Protein AF-A0A957RIR1-F1 (afdb_monomer)

Sequence (64 aa):
GDLYATLLATPASTSFEIKGLRCAPDTEIKLLGGPQSLAWRATDAGVAVTLPGPPSDSPAHALR

Nearest PDB structures (foldseek):
  7pls-assembly1_A  TM=8.226E-01  e=4.036E-03  Homo sapiens
  7lnp-assembly2_C  TM=7.556E-01  e=7.430E-03  Phocaeicola plebeius DSM 17135
  7lnp-assembly4_E  TM=7.572E-01  e=1.454E-02  Phocaeicola plebeius DSM 17135
  7ljj-assembly1_A  TM=7.548E-01  e=1.643E-02  Phocaeicola plebeius DSM 17135
  7xsg-assembly1_B-2  TM=7.420E-01  e=3.860E-02  Cecembia lonarensis LW9

Mean predicted aligned error: 2.61 Å

Solvent-accessible surface area (backbone atoms only — not comparable to full-atom values): 4049 Å² total; per-residue (Å²): 136,86,63,76,49,72,40,82,44,64,69,98,51,42,59,54,71,46,71,78,44,82,77,62,96,84,64,73,40,28,47,70,98,52,97,54,72,45,54,68,45,83,49,99,63,16,33,40,40,37,51,97,53,81,77,74,91,45,76,54,46,48,35,60

Foldseek 3Di:
DDDKDKDQFFDPAQKDFDFPADDDPPDFKDWPVDPDTWDWDADPGGIMTGHPDRDDGDSMIMMD

Structure (mmCIF, N/CA/C/O backbone):
data_AF-A0A957RIR1-F1
#
_entry.id   AF-A0A957RIR1-F1
#
loop_
_atom_site.group_PDB
_atom_site.id
_atom_site.type_symbol
_atom_site.label_atom_id
_atom_site.label_alt_id
_atom_site.label_comp_id
_atom_site.label_asym_id
_atom_site.label_entity_id
_atom_site.label_seq_id
_atom_site.pdbx_PDB_ins_code
_atom_site.Cartn_x
_atom_site.Cartn_y
_atom_site.Cartn_z
_atom_site.occupancy
_atom_site.B_iso_or_equiv
_atom_site.a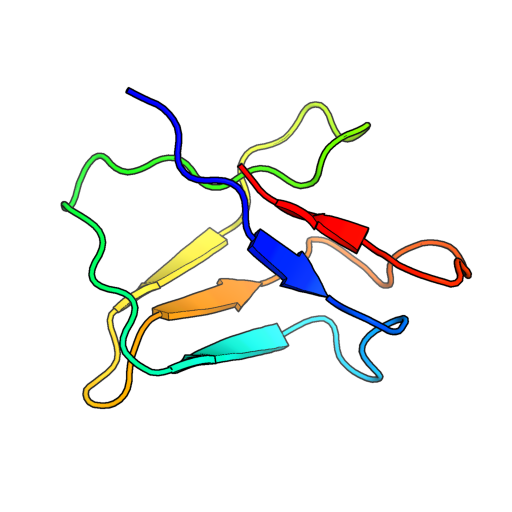uth_seq_id
_atom_site.auth_comp_id
_atom_site.auth_asym_id
_atom_site.auth_atom_id
_atom_site.pdbx_PDB_model_num
ATOM 1 N N . GLY A 1 1 ? -0.001 -4.464 16.239 1.00 85.31 1 GLY A N 1
ATOM 2 C CA . GLY A 1 1 ? 0.655 -5.509 15.435 1.00 85.31 1 GLY A CA 1
ATOM 3 C C . GLY A 1 1 ? 0.622 -5.054 14.000 1.00 85.31 1 GLY A C 1
ATOM 4 O O . GLY A 1 1 ? -0.309 -4.336 13.659 1.00 85.31 1 GLY A O 1
ATOM 5 N N . ASP A 1 2 ? 1.615 -5.433 13.204 1.00 93.25 2 ASP A N 1
ATOM 6 C CA . ASP A 1 2 ? 1.781 -4.901 11.848 1.00 93.25 2 ASP A CA 1
ATOM 7 C C . ASP A 1 2 ? 1.184 -5.867 10.812 1.00 93.25 2 ASP A C 1
ATOM 9 O O . ASP A 1 2 ? 1.316 -7.087 10.951 1.00 93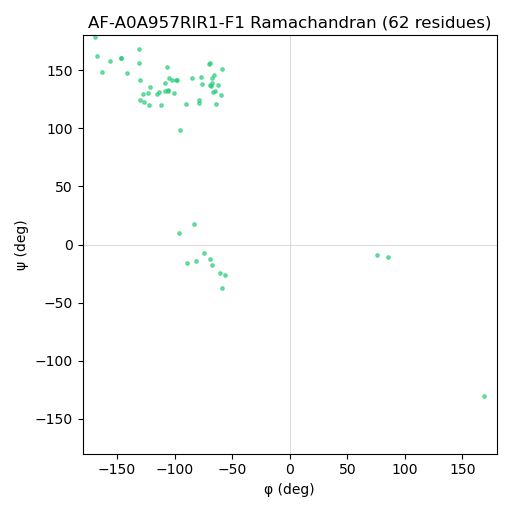.25 2 ASP A O 1
ATOM 13 N N . LEU A 1 3 ? 0.541 -5.324 9.776 1.00 95.81 3 LEU A N 1
ATOM 14 C CA . LEU A 1 3 ? 0.103 -6.065 8.593 1.00 95.81 3 LEU A CA 1
ATOM 15 C C . LEU A 1 3 ? 1.036 -5.706 7.442 1.00 95.81 3 LEU A C 1
ATOM 17 O O . LEU A 1 3 ? 1.255 -4.533 7.186 1.00 95.81 3 LEU A O 1
ATOM 21 N N . TYR A 1 4 ? 1.529 -6.701 6.712 1.00 96.38 4 TYR A N 1
ATOM 22 C CA . TYR A 1 4 ? 2.326 -6.454 5.515 1.00 96.38 4 TYR A CA 1
ATOM 23 C C . TYR A 1 4 ? 1.529 -6.824 4.268 1.00 96.38 4 TYR A C 1
ATOM 25 O O . TYR A 1 4 ? 0.941 -7.905 4.201 1.00 96.38 4 TYR A O 1
ATOM 33 N N . ALA A 1 5 ? 1.521 -5.933 3.278 1.00 95.81 5 ALA A N 1
ATOM 34 C CA . ALA A 1 5 ? 0.889 -6.163 1.983 1.00 95.81 5 ALA A CA 1
ATOM 35 C C . ALA A 1 5 ? 1.917 -5.984 0.865 1.00 95.81 5 ALA A C 1
ATOM 37 O O . ALA A 1 5 ? 2.611 -4.974 0.816 1.00 95.81 5 ALA A O 1
ATOM 38 N N . THR A 1 6 ? 2.000 -6.946 -0.050 1.00 96.50 6 THR A N 1
ATOM 39 C CA . THR A 1 6 ? 2.978 -6.915 -1.144 1.00 96.50 6 THR A CA 1
ATOM 40 C C . THR A 1 6 ? 2.270 -6.709 -2.474 1.00 96.50 6 THR A C 1
ATOM 42 O O . THR A 1 6 ? 1.454 -7.534 -2.884 1.00 96.50 6 THR A O 1
ATOM 45 N N . LEU A 1 7 ? 2.605 -5.628 -3.175 1.00 95.00 7 LEU A N 1
ATOM 46 C CA . LEU A 1 7 ? 2.260 -5.455 -4.579 1.00 95.00 7 LEU A CA 1
ATOM 47 C C . LEU A 1 7 ? 3.243 -6.285 -5.405 1.00 95.00 7 LEU A C 1
ATOM 49 O O . LEU A 1 7 ? 4.448 -6.066 -5.327 1.00 95.00 7 LEU A O 1
ATOM 53 N N . LEU A 1 8 ? 2.731 -7.219 -6.205 1.00 95.50 8 LEU A N 1
ATOM 54 C CA . LEU A 1 8 ? 3.534 -8.151 -7.015 1.00 95.50 8 LEU A CA 1
ATOM 55 C C . LEU A 1 8 ? 4.007 -7.556 -8.357 1.00 95.50 8 LEU A C 1
ATOM 57 O O . LEU A 1 8 ? 4.326 -8.295 -9.283 1.00 95.50 8 LEU A O 1
ATOM 61 N N . ALA A 1 9 ? 3.968 -6.227 -8.475 1.00 92.94 9 ALA A N 1
ATOM 62 C CA . ALA A 1 9 ? 4.474 -5.446 -9.596 1.00 92.94 9 ALA A CA 1
ATOM 63 C C . ALA A 1 9 ? 4.528 -3.957 -9.212 1.00 92.94 9 ALA A C 1
ATOM 65 O O . ALA A 1 9 ? 3.836 -3.516 -8.288 1.00 92.94 9 ALA A O 1
ATOM 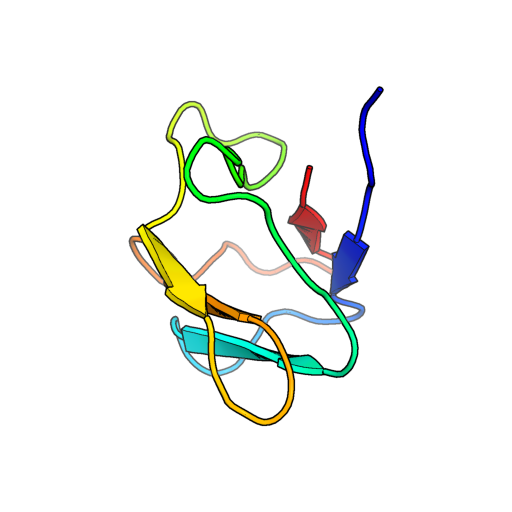66 N N . THR A 1 10 ? 5.292 -3.170 -9.969 1.00 93.25 10 THR A N 1
ATOM 67 C CA . THR A 1 10 ? 5.225 -1.702 -9.943 1.00 93.25 10 THR A CA 1
ATOM 68 C C . THR A 1 10 ? 3.842 -1.241 -10.436 1.00 93.25 10 THR A C 1
ATOM 70 O O . THR A 1 10 ? 3.462 -1.563 -11.565 1.00 93.25 10 THR A O 1
ATOM 73 N N . PRO A 1 11 ? 3.052 -0.506 -9.629 1.00 91.06 11 PRO A N 1
ATOM 74 C CA . PRO A 1 11 ? 1.750 -0.016 -10.065 1.00 91.06 11 PRO A CA 1
ATOM 75 C C . PRO A 1 11 ? 1.905 1.039 -11.171 1.00 91.06 11 PRO A C 1
ATOM 77 O O . PRO A 1 11 ? 2.751 1.925 -11.088 1.00 91.06 11 PRO A O 1
ATOM 80 N N . ALA A 1 12 ? 1.044 0.981 -12.191 1.00 89.38 12 ALA A N 1
ATOM 81 C CA . ALA A 1 12 ? 1.055 1.930 -13.315 1.00 89.38 12 ALA A CA 1
ATOM 82 C C . ALA A 1 12 ? 0.608 3.358 -12.934 1.00 89.38 12 ALA A C 1
ATOM 84 O O . ALA A 1 12 ? 0.749 4.292 -13.718 1.00 89.38 12 ALA A O 1
ATOM 85 N N . SER A 1 13 ? 0.037 3.519 -11.740 1.00 93.44 13 SER A N 1
ATOM 86 C CA . SER A 1 13 ? -0.461 4.772 -11.180 1.00 93.44 13 SER A CA 1
ATOM 87 C C . SER A 1 13 ? 0.069 4.935 -9.760 1.00 93.44 13 SER A C 1
ATOM 89 O O . SER A 1 13 ? 0.354 3.954 -9.073 1.00 93.44 13 SER A O 1
ATOM 91 N N . THR A 1 14 ? 0.145 6.176 -9.288 1.00 94.75 14 THR A N 1
ATOM 92 C CA . THR A 1 14 ? 0.473 6.476 -7.891 1.00 94.75 14 THR A CA 1
ATOM 93 C C . THR A 1 14 ? -0.681 6.187 -6.937 1.00 94.75 14 THR A C 1
ATOM 95 O O . THR A 1 14 ? -0.484 6.250 -5.731 1.00 94.75 14 THR A O 1
ATOM 98 N N . SER A 1 15 ? -1.873 5.844 -7.432 1.00 95.31 15 SER A N 1
ATOM 99 C CA . SER A 1 15 ? -2.990 5.415 -6.592 1.00 95.31 15 SER A CA 1
ATOM 100 C C . SER A 1 15 ? -3.475 4.021 -6.967 1.00 95.31 15 SER A C 1
ATOM 102 O O . SER A 1 15 ? -3.648 3.705 -8.146 1.00 95.31 15 SER A O 1
ATOM 104 N N . PHE A 1 16 ? -3.707 3.201 -5.945 1.00 95.44 16 PHE A N 1
ATOM 105 C CA . PHE A 1 16 ? -4.239 1.848 -6.067 1.00 95.44 16 PHE A CA 1
ATOM 106 C C . PHE A 1 16 ? -5.121 1.507 -4.864 1.00 95.44 16 PHE A C 1
ATOM 108 O O . PHE A 1 16 ? -5.042 2.137 -3.808 1.00 95.44 16 PHE A O 1
ATOM 115 N N . GLU A 1 17 ? -5.971 0.497 -5.028 1.00 97.00 17 GLU A N 1
ATOM 116 C CA . GLU A 1 17 ? -6.913 0.058 -4.002 1.00 97.00 17 GLU A CA 1
ATOM 117 C C . GLU A 1 17 ? -6.593 -1.360 -3.530 1.00 97.00 17 GLU A C 1
ATOM 119 O O . GLU A 1 17 ? -6.474 -2.289 -4.331 1.00 97.00 17 GLU A O 1
ATOM 124 N N . ILE A 1 18 ? -6.498 -1.530 -2.212 1.00 96.44 18 ILE A N 1
ATOM 125 C CA . ILE A 1 18 ? -6.368 -2.831 -1.558 1.00 96.44 18 ILE A CA 1
ATOM 126 C C . ILE A 1 18 ? -7.767 -3.271 -1.131 1.00 96.44 18 ILE A C 1
ATOM 128 O O . ILE A 1 18 ? -8.298 -2.827 -0.110 1.00 96.44 18 ILE A O 1
ATOM 132 N N . LYS A 1 19 ? -8.387 -4.131 -1.940 1.00 97.06 19 LYS A N 1
ATOM 133 C CA . LYS A 1 19 ? -9.742 -4.633 -1.684 1.00 97.06 19 LYS A CA 1
ATOM 134 C C . LYS A 1 19 ? -9.782 -5.524 -0.445 1.00 97.06 19 LYS A C 1
ATOM 136 O O . LYS A 1 19 ? -8.854 -6.285 -0.189 1.00 97.06 19 LYS A O 1
ATOM 141 N N . GLY A 1 20 ? -10.872 -5.440 0.313 1.00 96.50 20 GLY A N 1
ATOM 142 C CA . GLY A 1 20 ? -11.092 -6.234 1.526 1.00 96.50 20 GLY A CA 1
ATOM 143 C C . GLY A 1 20 ? -10.293 -5.777 2.752 1.00 96.50 20 GLY A C 1
ATOM 144 O O . GLY A 1 20 ? -10.575 -6.244 3.853 1.00 96.50 20 GLY A O 1
ATOM 145 N N . LEU A 1 21 ? -9.349 -4.840 2.598 1.00 96.31 21 LEU A N 1
ATOM 146 C CA . LEU A 1 21 ? -8.644 -4.246 3.727 1.00 96.31 21 LEU A CA 1
ATOM 147 C C . LEU A 1 21 ? -9.538 -3.219 4.436 1.00 96.31 21 LEU A C 1
ATOM 149 O O . LEU A 1 21 ? -10.237 -2.423 3.802 1.00 96.31 21 LEU A O 1
ATOM 153 N N . ARG A 1 22 ? -9.507 -3.236 5.769 1.00 95.38 22 ARG A N 1
ATOM 154 C CA . ARG A 1 22 ? -10.161 -2.253 6.635 1.00 95.38 22 ARG A CA 1
ATOM 155 C C . ARG A 1 22 ? -9.125 -1.702 7.603 1.00 95.38 22 ARG A C 1
ATOM 157 O O . ARG A 1 22 ? -8.508 -2.463 8.341 1.00 95.38 22 ARG A O 1
ATOM 164 N N . CYS A 1 23 ? -8.956 -0.388 7.586 1.00 94.88 23 CYS A N 1
ATOM 165 C CA . CYS A 1 23 ? -8.030 0.332 8.449 1.00 94.88 23 CYS A CA 1
ATOM 166 C C . CYS A 1 23 ? -8.815 1.123 9.501 1.00 94.88 23 CYS A C 1
ATOM 168 O O . CYS A 1 23 ? -9.852 1.714 9.192 1.00 94.88 23 CYS A O 1
ATOM 170 N N . ALA A 1 24 ? -8.323 1.134 10.739 1.00 95.06 24 ALA A N 1
ATOM 171 C CA . ALA A 1 24 ? -8.811 2.037 11.776 1.00 95.06 24 ALA A CA 1
ATOM 172 C C . ALA A 1 24 ? -8.412 3.495 11.448 1.00 95.06 24 ALA A C 1
ATOM 174 O O . ALA A 1 24 ? -7.431 3.690 10.723 1.00 95.06 24 ALA A O 1
ATOM 175 N N . PRO A 1 25 ? -9.121 4.520 11.962 1.00 91.19 25 PRO A N 1
ATOM 176 C CA . PRO A 1 25 ? -8.845 5.926 11.638 1.00 91.19 25 PRO A CA 1
ATOM 177 C C . PRO A 1 25 ? -7.410 6.399 11.921 1.00 91.19 25 PRO A C 1
ATOM 179 O O . PRO A 1 25 ? -6.935 7.322 11.271 1.00 91.19 25 PRO A O 1
ATOM 182 N N . ASP A 1 26 ? -6.721 5.768 12.869 1.00 94.00 26 ASP A N 1
ATOM 183 C CA . ASP A 1 26 ? -5.341 6.043 13.280 1.00 94.00 26 ASP A CA 1
ATOM 184 C C . ASP A 1 26 ? -4.305 5.130 12.595 1.00 94.00 26 ASP A C 1
ATOM 186 O O . ASP A 1 26 ? -3.130 5.137 12.961 1.00 94.00 26 ASP A O 1
ATOM 190 N N . THR A 1 27 ? -4.718 4.350 11.588 1.00 96.12 27 THR A N 1
ATOM 191 C CA . THR A 1 27 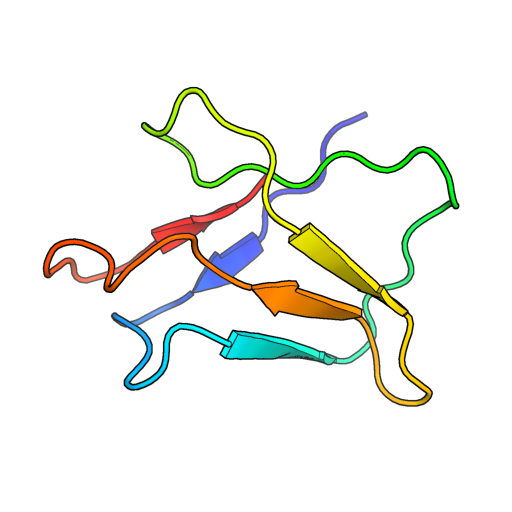? -3.804 3.469 10.849 1.00 96.12 27 THR A CA 1
ATOM 192 C C . THR A 1 27 ? -2.790 4.285 10.060 1.00 96.12 27 THR A C 1
ATOM 194 O O . THR A 1 27 ? -3.133 5.181 9.285 1.00 96.12 27 THR A O 1
ATOM 197 N N . GLU A 1 28 ? -1.529 3.904 10.196 1.00 96.69 28 GLU A N 1
ATOM 198 C CA . GLU A 1 28 ?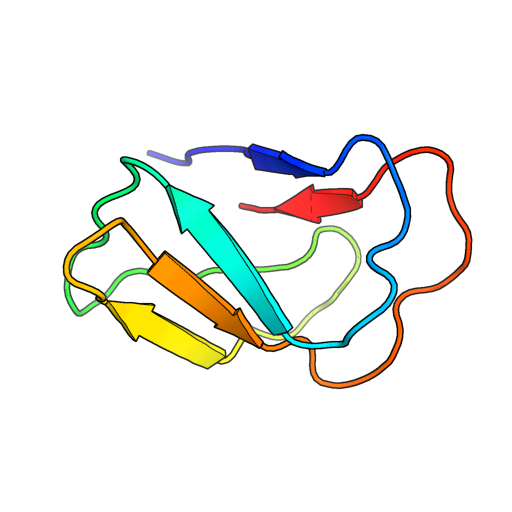 -0.436 4.412 9.387 1.00 96.69 28 GLU A CA 1
ATOM 199 C C . GLU A 1 28 ? -0.094 3.388 8.302 1.00 96.69 28 GLU A C 1
ATOM 201 O O . GLU A 1 28 ? 0.085 2.217 8.615 1.00 96.69 28 GLU A O 1
ATOM 206 N N . ILE A 1 29 ? 0.009 3.827 7.044 1.00 97.25 29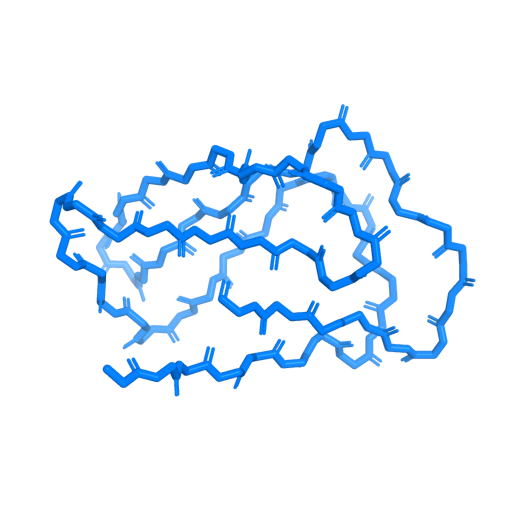 ILE A N 1
ATOM 207 C CA . ILE A 1 29 ? 0.460 2.983 5.929 1.00 97.25 29 ILE A CA 1
ATOM 208 C C . ILE A 1 29 ? 1.796 3.524 5.435 1.00 97.25 29 ILE A C 1
ATOM 210 O O . ILE A 1 29 ? 1.915 4.722 5.189 1.00 97.25 29 ILE A O 1
ATOM 214 N N . LYS A 1 30 ? 2.802 2.669 5.265 1.00 96.31 30 LYS A N 1
ATOM 215 C CA . LYS A 1 30 ? 4.139 3.042 4.779 1.00 96.31 30 LYS A CA 1
ATOM 216 C C . LYS A 1 30 ? 4.582 2.135 3.644 1.00 96.31 30 LYS A C 1
ATOM 218 O O . LYS A 1 30 ? 4.382 0.928 3.703 1.00 96.31 30 LYS A O 1
ATOM 223 N N . LEU A 1 31 ? 5.254 2.708 2.646 1.00 95.12 31 LEU A N 1
ATOM 224 C CA . LEU A 1 31 ? 6.062 1.932 1.704 1.00 95.12 31 LEU A CA 1
ATOM 225 C C . LEU A 1 31 ? 7.391 1.585 2.379 1.00 95.12 31 LEU A C 1
ATOM 227 O O . LEU A 1 31 ? 8.105 2.482 2.829 1.00 95.12 31 LEU A O 1
ATOM 231 N N . LEU A 1 32 ? 7.737 0.300 2.453 1.00 93.00 32 LEU A N 1
ATOM 232 C CA . LEU A 1 32 ? 9.011 -0.116 3.034 1.00 93.00 32 LEU A CA 1
ATOM 233 C C . LEU A 1 32 ? 10.187 0.447 2.226 1.00 93.00 32 LEU A C 1
ATOM 235 O O . LEU A 1 32 ? 10.173 0.455 0.999 1.00 93.00 32 LEU A O 1
ATOM 239 N N . GLY A 1 33 ? 11.202 0.942 2.937 1.00 87.69 33 GLY A N 1
ATOM 240 C CA . GLY A 1 33 ? 12.310 1.706 2.352 1.00 87.69 33 GLY A CA 1
ATOM 241 C C . GLY A 1 33 ? 12.025 3.206 2.198 1.00 87.69 33 GLY A C 1
ATOM 242 O O . GLY A 1 33 ? 12.955 3.975 1.971 1.00 87.69 33 GLY A O 1
ATOM 243 N N . GLY A 1 34 ? 10.773 3.641 2.378 1.00 84.38 34 GLY A N 1
ATOM 244 C CA . GLY A 1 34 ? 10.382 5.047 2.444 1.00 84.38 34 GLY A CA 1
ATOM 245 C C . GLY A 1 34 ? 10.219 5.536 3.892 1.00 84.38 34 GLY A C 1
ATOM 246 O O . GLY A 1 34 ? 9.688 4.805 4.730 1.00 84.38 34 GLY A O 1
ATOM 247 N N . PRO A 1 35 ? 10.631 6.774 4.222 1.00 81.25 35 PRO A N 1
ATOM 248 C CA . PRO A 1 35 ? 10.491 7.304 5.580 1.00 81.25 35 PRO A CA 1
ATOM 249 C C . PRO A 1 35 ? 9.082 7.846 5.881 1.00 81.25 35 PRO A C 1
ATOM 251 O O . PRO A 1 35 ? 8.760 8.110 7.037 1.00 81.25 35 PRO A O 1
ATOM 254 N N . GLN A 1 36 ? 8.253 8.045 4.853 1.00 90.12 36 GLN A N 1
ATOM 255 C CA . GLN A 1 36 ? 6.993 8.783 4.940 1.00 90.12 36 GLN A CA 1
ATOM 256 C C . GLN A 1 36 ? 5.776 7.862 4.997 1.00 90.12 36 GLN A C 1
ATOM 25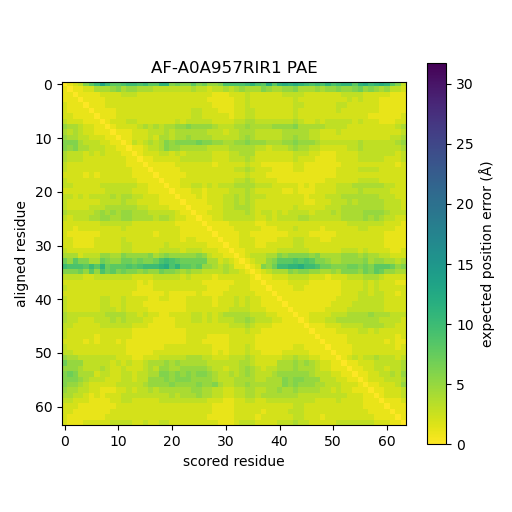8 O O . GLN A 1 36 ? 5.700 6.852 4.295 1.00 90.12 36 GLN A O 1
ATOM 263 N N . SER A 1 37 ? 4.798 8.264 5.804 1.00 95.62 37 SER A N 1
ATOM 264 C CA . SER A 1 37 ? 3.451 7.700 5.805 1.00 95.62 37 SER A CA 1
ATOM 265 C C . SER A 1 37 ? 2.728 8.103 4.519 1.00 95.62 37 SER A C 1
ATOM 267 O O . SER A 1 37 ? 2.817 9.244 4.063 1.00 95.62 37 SER A O 1
ATOM 269 N N . LEU A 1 38 ? 2.024 7.152 3.923 1.00 96.69 38 LEU A N 1
ATOM 270 C CA . LEU A 1 38 ? 1.261 7.324 2.701 1.00 96.69 38 LEU A CA 1
ATOM 271 C C . LEU A 1 38 ? -0.123 7.878 3.020 1.00 96.69 38 LEU A C 1
ATOM 273 O O . LEU A 1 38 ? -0.758 7.490 4.003 1.00 96.69 38 LEU A O 1
ATOM 277 N N . ALA A 1 39 ? -0.616 8.749 2.144 1.00 97.06 39 ALA A N 1
ATOM 278 C CA . ALA A 1 39 ? -2.004 9.168 2.202 1.00 97.06 39 ALA A CA 1
ATOM 279 C C . ALA A 1 39 ? -2.901 7.982 1.838 1.00 97.06 39 ALA A C 1
ATOM 281 O O . ALA A 1 39 ? -2.643 7.263 0.869 1.00 97.06 39 ALA A O 1
ATOM 282 N N . TRP A 1 40 ? -3.977 7.795 2.592 1.00 97.75 40 TRP A N 1
ATOM 283 C CA . TRP A 1 40 ? -4.967 6.773 2.299 1.00 97.75 40 TRP A CA 1
ATOM 284 C C . TRP A 1 40 ? -6.365 7.232 2.698 1.00 97.75 40 TRP A C 1
ATOM 286 O O . TRP A 1 40 ? -6.537 8.162 3.486 1.00 97.75 40 TRP A O 1
ATOM 296 N N . ARG A 1 41 ? -7.377 6.582 2.125 1.00 97.69 41 ARG A N 1
ATOM 297 C CA . ARG A 1 41 ? -8.773 6.734 2.542 1.00 97.69 41 ARG A CA 1
ATOM 298 C C . ARG A 1 41 ? -9.493 5.396 2.482 1.00 97.69 41 ARG A C 1
ATOM 300 O O . ARG A 1 41 ? -9.201 4.570 1.614 1.00 97.69 41 ARG A O 1
ATOM 307 N N . ALA A 1 42 ? -10.452 5.205 3.379 1.00 97.56 42 ALA A N 1
ATOM 308 C CA . ALA A 1 42 ? -11.386 4.096 3.273 1.00 97.56 42 ALA A CA 1
ATOM 309 C C . ALA A 1 42 ? -12.276 4.265 2.030 1.00 97.56 42 ALA A C 1
ATOM 311 O O . ALA A 1 42 ? -12.628 5.381 1.639 1.00 97.56 42 ALA A O 1
ATOM 312 N N . THR A 1 43 ? -12.636 3.143 1.422 1.00 97.50 43 THR A N 1
ATOM 313 C CA . THR A 1 43 ? -13.619 3.040 0.341 1.00 97.50 43 THR A CA 1
ATOM 314 C C . THR A 1 43 ? -14.603 1.921 0.678 1.00 97.50 43 THR A C 1
ATOM 316 O O . THR A 1 43 ? -14.347 1.088 1.554 1.00 97.50 43 THR A O 1
ATOM 319 N N . ASP A 1 44 ? -15.709 1.838 -0.061 1.00 96.88 44 ASP A N 1
ATOM 320 C CA . ASP A 1 44 ? -16.666 0.740 0.110 1.00 96.88 44 ASP A CA 1
ATOM 321 C C . ASP A 1 44 ? -16.000 -0.630 -0.122 1.00 96.88 44 ASP A C 1
ATOM 323 O O . ASP A 1 44 ? -16.251 -1.592 0.612 1.00 96.88 44 ASP A O 1
ATOM 327 N N . ALA A 1 45 ? -15.075 -0.719 -1.085 1.00 97.06 45 ALA A N 1
ATOM 328 C CA . ALA A 1 45 ? -14.409 -1.966 -1.458 1.00 97.06 45 ALA A CA 1
ATOM 329 C C . ALA A 1 45 ? -13.122 -2.266 -0.664 1.00 97.06 45 ALA A C 1
ATOM 331 O O . ALA A 1 45 ? -12.676 -3.416 -0.663 1.00 97.06 45 ALA A O 1
ATOM 332 N N . GLY A 1 46 ? -12.532 -1.294 0.039 1.00 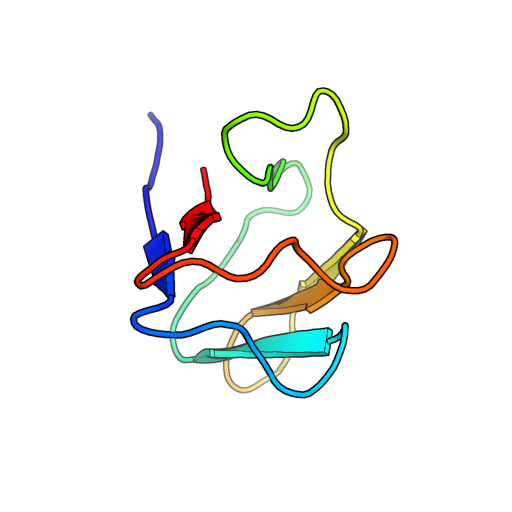97.50 46 GLY A N 1
ATOM 333 C CA . GLY A 1 46 ? -11.249 -1.492 0.714 1.00 97.50 46 GLY A CA 1
ATOM 334 C C . GLY A 1 46 ? -10.599 -0.208 1.224 1.00 97.50 46 GLY A C 1
ATOM 335 O O . GLY A 1 46 ? -11.224 0.604 1.911 1.00 97.50 46 GLY A O 1
ATOM 336 N N . VAL A 1 47 ? -9.318 -0.054 0.889 1.00 98.00 47 VAL A N 1
ATOM 337 C CA . VAL A 1 47 ? -8.508 1.131 1.185 1.00 98.00 47 VAL A CA 1
ATOM 338 C C . VAL A 1 47 ? -7.812 1.596 -0.086 1.00 98.00 47 VAL A C 1
ATOM 340 O O . VAL A 1 47 ? -7.079 0.829 -0.711 1.00 98.00 47 VAL A O 1
ATOM 343 N N . ALA A 1 48 ? -8.019 2.858 -0.453 1.00 97.75 48 ALA A N 1
ATOM 344 C CA . ALA A 1 48 ? -7.279 3.507 -1.527 1.00 97.75 48 ALA A CA 1
ATOM 345 C C . ALA A 1 48 ? -6.029 4.172 -0.946 1.00 97.75 48 ALA A C 1
ATOM 347 O O . ALA A 1 48 ? -6.142 5.047 -0.086 1.00 97.75 48 ALA A O 1
ATOM 348 N N . VAL A 1 49 ? -4.858 3.766 -1.429 1.00 97.56 49 VAL A N 1
ATOM 349 C CA . VAL A 1 49 ? -3.547 4.294 -1.034 1.00 97.56 49 VAL A CA 1
ATOM 350 C C . VAL A 1 49 ? -3.023 5.199 -2.147 1.00 97.56 49 VAL A C 1
ATOM 352 O O . VAL A 1 49 ? -3.223 4.918 -3.332 1.00 97.56 49 VAL A O 1
ATOM 355 N N . THR A 1 50 ? -2.349 6.284 -1.769 1.00 97.38 50 THR A N 1
ATOM 356 C CA . THR A 1 50 ? -1.693 7.214 -2.689 1.00 97.38 50 THR A CA 1
ATOM 357 C C . THR A 1 50 ? -0.209 7.322 -2.354 1.00 97.38 50 THR A C 1
ATOM 359 O O . THR A 1 50 ? 0.176 7.739 -1.261 1.00 97.38 50 THR A O 1
ATOM 362 N N . LEU A 1 51 ? 0.625 6.967 -3.325 1.00 94.38 51 LEU A N 1
ATOM 363 C CA . LEU A 1 51 ? 2.066 7.162 -3.312 1.00 94.38 51 LEU A CA 1
ATOM 364 C C . LEU A 1 51 ? 2.404 8.633 -3.610 1.00 94.38 51 LEU A C 1
ATOM 366 O O . LEU A 1 51 ? 1.747 9.250 -4.451 1.00 94.38 51 LEU A O 1
ATOM 370 N N . PRO A 1 52 ? 3.451 9.197 -2.981 1.00 91.69 52 PRO A N 1
ATOM 371 C CA . PRO A 1 52 ? 3.878 10.577 -3.231 1.00 91.69 52 PRO A CA 1
ATOM 372 C C . PRO A 1 52 ? 4.441 10.787 -4.647 1.00 91.69 52 PRO A C 1
ATOM 374 O O . PRO A 1 52 ? 4.524 11.915 -5.123 1.00 91.69 52 PRO A O 1
ATOM 377 N N . GLY A 1 53 ? 4.815 9.704 -5.328 1.00 91.38 53 GLY A N 1
ATOM 378 C CA . GLY A 1 53 ? 5.299 9.688 -6.701 1.00 91.38 53 GLY A CA 1
ATOM 379 C C . GLY A 1 53 ? 5.374 8.255 -7.236 1.00 91.38 53 GLY A C 1
ATOM 380 O O . GLY A 1 53 ? 5.049 7.315 -6.501 1.00 91.38 53 GLY A O 1
ATOM 381 N N . PRO A 1 54 ? 5.771 8.068 -8.506 1.00 89.19 54 PRO A N 1
ATOM 382 C CA . PRO A 1 54 ? 5.986 6.739 -9.067 1.00 89.19 54 PRO A CA 1
ATOM 383 C C . PRO A 1 54 ? 7.062 6.000 -8.258 1.00 89.19 54 PRO A C 1
ATOM 385 O O . PRO A 1 54 ? 8.133 6.571 -8.031 1.00 89.19 54 PRO A O 1
ATOM 388 N N . PRO A 1 55 ? 6.806 4.763 -7.801 1.00 86.88 55 PRO A N 1
ATOM 389 C CA . PRO A 1 55 ? 7.834 3.994 -7.121 1.00 86.88 55 PRO A CA 1
ATOM 390 C C . PRO A 1 55 ? 8.921 3.570 -8.121 1.00 86.88 55 PRO A C 1
ATOM 392 O O . PRO A 1 55 ? 8.675 3.484 -9.325 1.00 86.88 55 PRO A O 1
ATOM 395 N N . SER A 1 56 ? 10.134 3.315 -7.623 1.00 88.62 56 SER A N 1
ATOM 396 C CA . SER A 1 56 ? 11.225 2.780 -8.445 1.00 88.62 56 SER A CA 1
ATOM 397 C C . SER A 1 56 ? 10.834 1.439 -9.058 1.00 88.62 56 SER A C 1
ATOM 399 O O . SER A 1 56 ? 10.079 0.683 -8.451 1.00 88.62 56 SER A O 1
ATOM 401 N N . ASP A 1 57 ? 11.380 1.100 -10.221 1.00 91.75 57 ASP A N 1
ATOM 402 C CA . ASP A 1 57 ? 11.085 -0.203 -10.809 1.00 91.75 57 ASP A CA 1
ATOM 403 C C . ASP A 1 57 ? 11.620 -1.354 -9.935 1.00 91.75 57 ASP A C 1
ATOM 405 O O . ASP A 1 57 ? 12.750 -1.306 -9.443 1.00 91.75 57 ASP A O 1
ATOM 409 N N . SER A 1 58 ? 10.775 -2.355 -9.685 1.00 92.56 58 SER A N 1
ATOM 410 C CA . SER A 1 58 ? 11.047 -3.491 -8.799 1.00 92.56 58 SER A CA 1
ATOM 411 C C . SER A 1 58 ? 10.057 -4.629 -9.079 1.00 92.56 58 SER A C 1
ATOM 413 O O . SER A 1 58 ? 8.893 -4.360 -9.388 1.00 92.56 58 SER A O 1
ATOM 415 N N . PRO A 1 59 ? 10.453 -5.908 -8.906 1.00 94.38 59 PRO A N 1
ATOM 416 C CA . PRO A 1 59 ? 9.524 -7.034 -9.016 1.00 94.38 59 PRO A CA 1
ATOM 417 C C . PRO A 1 59 ? 8.379 -6.976 -7.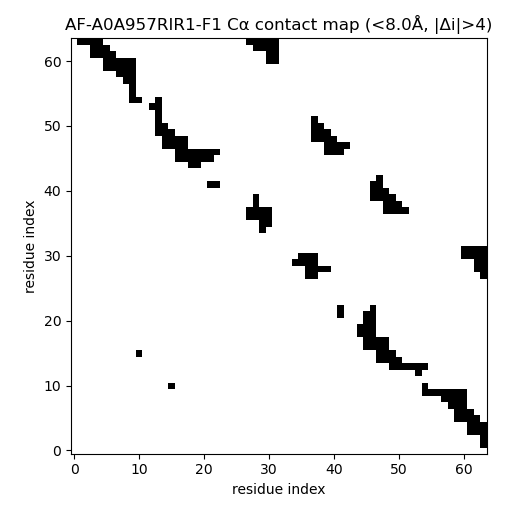994 1.00 94.38 59 PRO A C 1
ATOM 419 O O . PRO A 1 59 ? 7.327 -7.564 -8.226 1.00 94.38 59 PRO A O 1
ATOM 422 N N . ALA A 1 60 ? 8.574 -6.294 -6.862 1.00 95.44 60 ALA A N 1
ATOM 423 C CA . ALA A 1 60 ? 7.542 -6.123 -5.850 1.00 95.44 60 ALA A CA 1
ATOM 424 C C . ALA A 1 60 ? 7.769 -4.885 -4.971 1.00 95.44 60 ALA A C 1
ATOM 426 O O . ALA A 1 60 ? 8.898 -4.416 -4.804 1.00 95.44 60 ALA A O 1
ATOM 427 N N . HIS A 1 61 ? 6.686 -4.412 -4.353 1.00 95.44 61 HIS A N 1
ATOM 428 C CA . HIS A 1 61 ? 6.678 -3.318 -3.378 1.00 95.44 61 HIS A CA 1
ATOM 429 C C . HIS A 1 61 ? 5.956 -3.765 -2.114 1.00 95.44 61 HIS A C 1
ATOM 431 O O . HIS A 1 61 ? 4.842 -4.276 -2.198 1.00 95.44 61 HIS A O 1
ATOM 437 N N . ALA A 1 62 ? 6.565 -3.577 -0.947 1.00 96.31 62 ALA A N 1
ATOM 438 C CA . ALA A 1 62 ? 5.976 -3.985 0.325 1.00 96.31 62 ALA A CA 1
ATOM 439 C C . ALA A 1 62 ? 5.457 -2.775 1.107 1.00 96.31 62 ALA A C 1
ATOM 441 O O . ALA A 1 62 ? 6.157 -1.775 1.266 1.00 96.31 62 ALA A O 1
ATOM 442 N N . LEU A 1 63 ? 4.239 -2.896 1.617 1.00 96.44 63 LEU A N 1
ATOM 443 C CA . LEU A 1 63 ? 3.600 -1.954 2.520 1.00 96.44 63 LEU A CA 1
ATOM 444 C C . LEU A 1 63 ? 3.560 -2.527 3.932 1.00 96.44 63 LEU A C 1
ATOM 446 O O . LEU A 1 63 ? 3.500 -3.749 4.099 1.00 96.44 63 LEU A O 1
ATOM 450 N N . ARG A 1 64 ? 3.535 -1.632 4.912 1.00 95.44 64 ARG A N 1
ATOM 451 C CA . ARG A 1 64 ? 3.249 -1.921 6.314 1.00 95.44 64 ARG A CA 1
ATOM 452 C C . ARG A 1 64 ? 2.187 -0.972 6.840 1.00 95.44 64 ARG A C 1
ATOM 454 O O . ARG A 1 64 ? 2.301 0.223 6.483 1.00 95.44 64 ARG A O 1
#

pLDDT: mean 94.26, std 3.56, range [81.25, 98.0]

Radius of gyration: 11.15 Å; Cα contacts (8 Å, |Δi|>4): 109; chains: 1; bounding box: 29×19×29 Å

Secondary structure (DSSP, 8-state):
----EEESS--SSSEEEEET----TT---BBTT-SSBPEEEE-SSEEEEE-SSPPPP-S-EEE-